Protein AF-A0A669QCK7-F1 (afdb_monomer_lite)

pLDDT: mean 77.81, std 13.68, range [42.09, 96.25]

Secondary structure (DSSP, 8-state):
-------HHHHSPPPPHHHHHHS-HHHHHHHHHHHHHHHHHHHHHHHHHHHHHHHHHHHHS----

Structure (mmCIF, N/CA/C/O backbone):
data_AF-A0A669QCK7-F1
#
_entry.id   AF-A0A669QCK7-F1
#
loop_
_atom_site.group_PDB
_atom_site.id
_atom_site.type_symbol
_atom_site.label_atom_id
_atom_site.label_alt_id
_atom_site.label_comp_id
_atom_site.label_asym_id
_atom_site.label_entity_id
_atom_site.label_seq_id
_atom_site.pdbx_PDB_ins_code
_atom_site.Cartn_x
_atom_site.Cartn_y
_atom_site.Cartn_z
_atom_site.occupancy
_atom_site.B_iso_or_equiv
_atom_site.auth_seq_id
_atom_site.auth_comp_id
_atom_site.auth_asym_id
_atom_site.auth_atom_id
_atom_site.pdbx_PDB_model_num
ATOM 1 N N . LEU A 1 1 ? 15.201 -20.289 -17.155 1.00 42.09 1 LEU A N 1
ATOM 2 C CA . LEU A 1 1 ? 15.015 -19.003 -16.459 1.00 42.09 1 LEU A CA 1
ATOM 3 C C . LEU A 1 1 ? 13.525 -18.897 -16.261 1.00 42.09 1 LEU A C 1
ATOM 5 O O . LEU A 1 1 ? 12.842 -18.659 -17.251 1.00 42.09 1 LEU A O 1
ATOM 9 N N . ASP A 1 2 ? 13.027 -19.231 -15.070 1.00 51.94 2 ASP A N 1
ATOM 10 C CA . ASP A 1 2 ? 11.620 -18.998 -14.752 1.00 51.94 2 ASP A CA 1
ATOM 11 C C . ASP A 1 2 ? 11.364 -17.522 -15.009 1.00 51.94 2 ASP A C 1
ATOM 13 O O . ASP A 1 2 ? 11.972 -16.645 -14.396 1.00 51.94 2 ASP A O 1
ATOM 17 N N . SER A 1 3 ? 10.592 -17.265 -16.056 1.00 52.59 3 SER A N 1
ATOM 18 C CA . SER A 1 3 ? 10.146 -15.938 -16.413 1.00 52.59 3 SER A CA 1
ATOM 19 C C . SER A 1 3 ? 9.414 -15.410 -15.191 1.00 52.59 3 SER A C 1
ATOM 21 O O . SER A 1 3 ? 8.319 -15.884 -14.906 1.00 52.59 3 SER A O 1
ATOM 23 N N . VAL A 1 4 ? 10.041 -14.489 -14.458 1.00 60.56 4 VAL A N 1
ATOM 24 C CA . VAL A 1 4 ? 9.489 -13.835 -13.266 1.00 60.56 4 VAL A CA 1
ATOM 25 C C . VAL A 1 4 ? 8.356 -12.906 -13.717 1.00 60.56 4 VAL A C 1
ATOM 27 O O . VAL A 1 4 ? 8.464 -11.683 -13.697 1.00 60.56 4 VAL A O 1
ATOM 30 N N . LEU A 1 5 ? 7.284 -13.497 -14.243 1.00 60.16 5 LEU A N 1
ATOM 31 C CA . LEU A 1 5 ? 6.023 -12.840 -14.533 1.00 60.16 5 LEU A CA 1
ATOM 32 C C . LEU A 1 5 ? 5.315 -12.700 -13.199 1.00 60.16 5 LEU A C 1
ATOM 34 O O . LEU A 1 5 ? 4.466 -13.510 -12.847 1.00 60.16 5 LEU A O 1
ATOM 38 N N . VAL A 1 6 ? 5.725 -11.677 -12.457 1.00 63.41 6 VAL A N 1
ATOM 39 C CA . VAL A 1 6 ? 5.018 -11.246 -11.261 1.00 63.41 6 VAL A CA 1
ATOM 40 C C . VAL A 1 6 ? 3.620 -10.826 -11.692 1.00 63.41 6 VAL A C 1
ATOM 42 O O . VAL A 1 6 ? 3.455 -9.873 -12.461 1.00 63.41 6 VAL A O 1
ATOM 45 N N . THR A 1 7 ? 2.619 -11.570 -11.240 1.00 70.12 7 THR A N 1
ATOM 46 C CA . THR A 1 7 ? 1.218 -11.217 -11.474 1.00 70.12 7 THR A CA 1
ATOM 47 C C . THR A 1 7 ? 0.746 -10.257 -10.389 1.00 70.12 7 THR A C 1
ATOM 49 O O . THR A 1 7 ? 1.284 -10.246 -9.284 1.00 70.12 7 THR A O 1
ATOM 52 N N . LEU A 1 8 ? -0.264 -9.435 -10.692 1.00 69.75 8 LEU A N 1
ATOM 53 C CA . LEU A 1 8 ? -0.884 -8.568 -9.682 1.00 69.75 8 LEU A CA 1
ATOM 54 C C . LEU A 1 8 ? -1.324 -9.381 -8.463 1.00 69.75 8 LEU A C 1
ATOM 56 O O . LEU A 1 8 ? -0.997 -9.007 -7.344 1.00 69.75 8 LEU A O 1
ATOM 60 N N . GLU A 1 9 ? -1.942 -10.538 -8.697 1.00 73.62 9 GLU A N 1
ATOM 61 C CA . GLU A 1 9 ? -2.410 -11.454 -7.652 1.00 73.62 9 GLU A CA 1
ATOM 62 C C . GLU A 1 9 ? -1.298 -11.977 -6.726 1.00 73.62 9 GLU A C 1
ATOM 64 O O . GLU A 1 9 ? -1.584 -12.282 -5.574 1.00 73.62 9 GLU A O 1
ATOM 69 N N . GLU A 1 10 ? -0.036 -12.047 -7.168 1.00 74.88 10 GLU A N 1
ATOM 70 C CA . GLU A 1 10 ? 1.086 -12.441 -6.296 1.00 74.88 10 GLU A CA 1
ATOM 71 C C . GLU A 1 10 ? 1.557 -11.324 -5.356 1.00 74.88 10 GLU A C 1
ATOM 73 O O . GLU A 1 10 ? 2.186 -11.605 -4.335 1.00 74.88 10 GLU A O 1
ATOM 78 N N . VAL A 1 11 ? 1.295 -10.058 -5.693 1.00 73.69 11 VAL A N 1
ATOM 79 C CA . VAL A 1 11 ? 1.836 -8.896 -4.962 1.00 73.69 11 VAL A CA 1
ATOM 80 C C . VAL A 1 11 ? 0.754 -8.156 -4.187 1.00 73.69 11 VAL A C 1
ATOM 82 O O . VAL A 1 11 ? 1.039 -7.551 -3.153 1.00 73.69 11 VAL A O 1
ATOM 85 N N . THR A 1 12 ? -0.493 -8.195 -4.657 1.00 78.88 12 THR A N 1
ATOM 86 C CA . THR A 1 12 ? -1.619 -7.553 -3.980 1.00 78.88 12 THR A CA 1
ATOM 87 C C . THR A 1 12 ? -2.304 -8.503 -3.015 1.00 78.88 12 THR A C 1
ATOM 89 O O . THR A 1 12 ? -2.657 -9.625 -3.362 1.00 78.88 12 THR A O 1
ATOM 92 N N . VAL A 1 13 ? -2.575 -8.010 -1.810 1.00 81.31 13 VAL A N 1
ATOM 93 C CA . VAL A 1 13 ? -3.431 -8.704 -0.847 1.00 81.31 13 VAL A CA 1
ATOM 94 C C . VAL A 1 13 ? -4.889 -8.475 -1.238 1.00 81.31 13 VAL A C 1
ATOM 96 O O . VAL A 1 13 ? -5.355 -7.336 -1.257 1.00 81.31 13 VAL A O 1
ATOM 99 N N . CYS A 1 14 ? -5.615 -9.548 -1.539 1.00 84.38 14 CYS A N 1
ATOM 100 C CA . CYS A 1 14 ? -7.046 -9.503 -1.823 1.00 84.38 14 CYS A CA 1
ATOM 101 C C . CYS A 1 14 ? -7.836 -9.777 -0.542 1.00 84.38 14 CYS A C 1
ATOM 103 O O . CYS A 1 14 ? -7.712 -10.851 0.042 1.00 84.38 14 CYS A O 1
ATOM 105 N N . PHE A 1 15 ? -8.661 -8.819 -0.127 1.00 87.50 15 PHE A N 1
ATOM 106 C CA . PHE A 1 15 ? -9.608 -9.012 0.968 1.00 87.50 15 PHE A CA 1
ATOM 107 C C . PHE A 1 15 ? -10.911 -9.621 0.441 1.00 87.50 15 PHE A C 1
ATOM 109 O O . PHE A 1 15 ? -11.400 -9.229 -0.622 1.00 87.50 15 PHE A O 1
ATOM 116 N N . SER A 1 16 ? -11.501 -10.545 1.198 1.00 90.88 16 SER A N 1
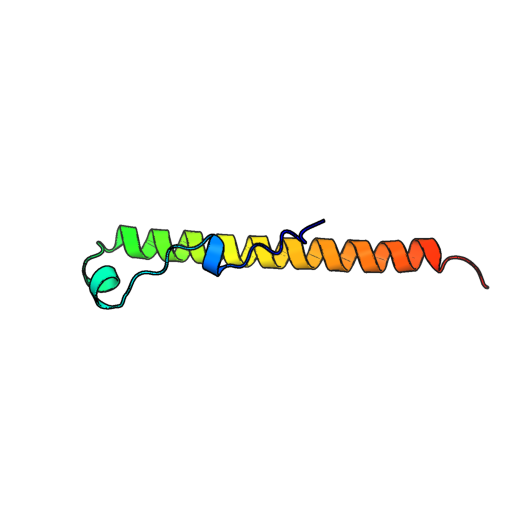ATOM 117 C CA . SER A 1 16 ? -12.896 -10.959 0.998 1.00 90.88 16 SER A CA 1
ATOM 118 C C . SER A 1 16 ? -13.864 -9.803 1.282 1.00 90.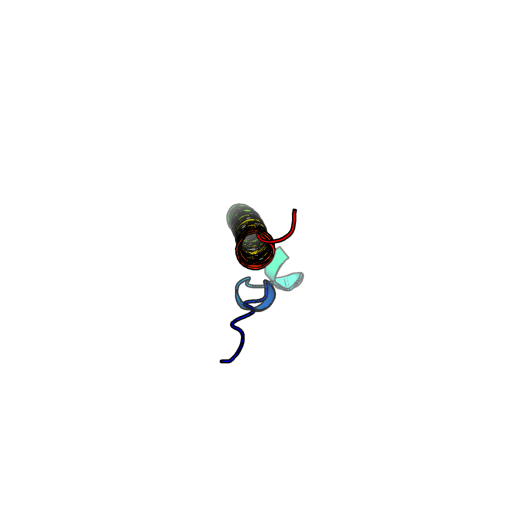88 16 SER A C 1
ATOM 120 O O . SER A 1 16 ? -13.488 -8.782 1.861 1.00 90.88 16 SER A O 1
ATOM 122 N N . VAL A 1 17 ? -15.133 -9.944 0.885 1.00 90.44 17 VAL A N 1
ATOM 123 C CA . VAL A 1 17 ? -16.158 -8.910 1.125 1.00 90.44 17 VAL A CA 1
ATOM 124 C C . VAL A 1 17 ? -16.340 -8.666 2.625 1.00 90.44 17 VAL A C 1
ATOM 126 O O . VAL A 1 17 ? -16.479 -7.523 3.061 1.00 90.44 17 VAL A O 1
ATOM 129 N N . GLU A 1 18 ? -16.295 -9.736 3.414 1.00 94.56 18 GLU A N 1
ATOM 130 C CA . GLU A 1 18 ? -16.413 -9.713 4.866 1.00 94.56 18 GLU A CA 1
ATOM 131 C C . GLU A 1 18 ? -15.211 -9.015 5.515 1.00 94.56 18 GLU A C 1
ATOM 133 O O . GLU A 1 18 ? -15.397 -8.166 6.383 1.00 94.56 18 GLU A O 1
ATOM 138 N N . GLU A 1 19 ? -13.985 -9.304 5.068 1.00 93.19 19 GLU A N 1
ATOM 139 C CA . GLU A 1 19 ? -12.774 -8.632 5.563 1.00 93.19 19 GLU A CA 1
ATOM 140 C C . GLU A 1 19 ? -12.730 -7.161 5.145 1.00 93.19 19 GLU A C 1
ATOM 142 O O . GLU A 1 19 ? -12.393 -6.300 5.953 1.00 93.19 19 GLU A O 1
ATOM 147 N N . TRP A 1 20 ? -13.140 -6.851 3.914 1.00 91.94 20 TRP A N 1
ATOM 148 C CA . TRP A 1 20 ? -13.214 -5.482 3.410 1.00 91.94 20 TRP A CA 1
ATOM 149 C C . TRP A 1 20 ? -14.196 -4.619 4.209 1.00 91.94 20 TRP A C 1
ATOM 151 O O . TRP A 1 20 ? -13.951 -3.432 4.421 1.00 91.94 20 TRP A O 1
ATOM 161 N N . ALA A 1 21 ? -15.301 -5.209 4.675 1.00 93.06 21 ALA A N 1
ATOM 162 C CA . ALA A 1 21 ? -16.288 -4.531 5.512 1.00 93.06 21 ALA A CA 1
ATOM 163 C C . ALA A 1 21 ? -15.779 -4.233 6.935 1.00 93.06 21 ALA A C 1
ATOM 165 O O . ALA A 1 21 ? -16.306 -3.331 7.585 1.00 93.06 21 ALA A O 1
ATOM 166 N N . LEU A 1 22 ? -14.767 -4.966 7.410 1.00 96.12 22 LEU A N 1
ATOM 167 C CA . LEU A 1 22 ? -14.145 -4.765 8.723 1.00 96.12 22 LEU A CA 1
ATOM 168 C C . LEU A 1 22 ? -13.037 -3.704 8.711 1.00 96.12 22 LEU A C 1
ATOM 170 O O . LEU A 1 22 ? -12.607 -3.269 9.777 1.00 96.12 22 LEU A O 1
ATOM 174 N N . LEU A 1 23 ? -12.572 -3.291 7.530 1.00 93.75 23 LEU A N 1
ATOM 175 C CA . LEU A 1 23 ? -11.525 -2.286 7.397 1.00 93.75 23 LEU A CA 1
ATOM 176 C C . LEU A 1 23 ? -12.036 -0.884 7.730 1.00 93.75 23 LEU A C 1
ATOM 178 O O . LEU A 1 23 ? -13.097 -0.443 7.274 1.00 93.75 23 LEU A O 1
ATOM 182 N N . GLU A 1 24 ? -11.208 -0.132 8.447 1.00 96.25 24 GLU A N 1
ATOM 183 C CA . GLU A 1 24 ? -11.423 1.298 8.619 1.00 96.25 24 GLU A CA 1
ATOM 184 C C . GLU A 1 24 ? -11.291 2.027 7.269 1.00 96.25 24 GLU A C 1
ATOM 186 O O . GLU A 1 24 ? -10.699 1.538 6.303 1.00 96.25 24 GLU A O 1
ATOM 191 N N . GLU A 1 25 ? -11.875 3.220 7.166 1.00 94.56 25 GLU A N 1
ATOM 192 C CA . GLU A 1 25 ? -11.899 3.990 5.916 1.00 94.56 25 GLU A CA 1
ATOM 193 C C . GLU A 1 25 ? -10.495 4.265 5.358 1.00 94.56 25 GLU A C 1
ATOM 195 O O . GLU A 1 25 ? -10.253 4.032 4.175 1.00 94.56 25 GLU A O 1
ATOM 200 N N . TRP A 1 26 ? -9.539 4.626 6.217 1.00 96.00 26 TRP A N 1
ATOM 201 C CA . TRP A 1 26 ? -8.154 4.861 5.804 1.00 96.00 26 TRP A CA 1
ATOM 202 C C . TRP A 1 26 ? -7.446 3.590 5.309 1.00 96.00 26 TRP A C 1
ATOM 204 O O . TRP A 1 26 ? -6.577 3.675 4.446 1.00 96.00 26 TRP A O 1
ATOM 214 N N . GLN A 1 27 ? -7.817 2.408 5.814 1.00 94.31 27 GLN A N 1
ATOM 215 C CA . GLN A 1 27 ? -7.226 1.140 5.372 1.00 94.31 27 GLN A CA 1
ATOM 216 C C . GLN A 1 27 ? -7.700 0.770 3.965 1.00 94.31 27 GLN A C 1
ATOM 218 O O . GLN A 1 27 ? -6.913 0.283 3.155 1.00 94.31 27 GLN A O 1
ATOM 223 N N . ARG A 1 28 ? -8.976 1.034 3.658 1.00 93.94 28 ARG A N 1
ATOM 224 C CA . ARG A 1 28 ? -9.545 0.832 2.316 1.00 93.94 28 ARG A CA 1
ATOM 225 C C . ARG A 1 28 ? -8.963 1.812 1.305 1.00 93.94 28 ARG A C 1
ATOM 227 O O . ARG A 1 28 ? -8.679 1.413 0.177 1.00 93.94 28 ARG A O 1
ATOM 234 N N . GLU A 1 29 ? -8.759 3.062 1.714 1.00 94.69 29 GLU A N 1
ATOM 235 C CA . GLU A 1 29 ? -8.109 4.071 0.876 1.00 94.69 29 GLU A CA 1
ATOM 236 C C . GLU A 1 29 ? -6.666 3.662 0.556 1.00 94.69 29 GLU A C 1
ATOM 238 O O . GLU A 1 29 ? -6.295 3.564 -0.612 1.00 94.69 29 GLU A O 1
ATOM 243 N N . LEU A 1 30 ? -5.891 3.283 1.578 1.00 92.75 30 LEU A N 1
ATOM 244 C CA . LEU A 1 30 ? -4.518 2.813 1.400 1.00 92.75 30 LEU A CA 1
ATOM 245 C C . LEU A 1 30 ? -4.440 1.582 0.485 1.00 92.75 30 LEU A C 1
ATOM 247 O O . LEU A 1 30 ? -3.567 1.503 -0.377 1.00 92.75 30 LEU A O 1
ATOM 251 N N . HIS A 1 31 ? -5.354 0.619 0.641 1.00 92.38 31 HIS A N 1
ATOM 252 C CA . HIS A 1 31 ? -5.397 -0.563 -0.223 1.00 92.38 31 HIS A CA 1
ATOM 253 C C . HIS A 1 31 ? -5.648 -0.199 -1.691 1.00 92.38 31 HIS A C 1
ATOM 255 O O . HIS A 1 31 ? -4.969 -0.723 -2.578 1.00 92.38 31 HIS A O 1
ATOM 261 N N . ARG A 1 32 ? -6.566 0.738 -1.953 1.00 90.44 32 ARG A N 1
ATOM 262 C CA . ARG A 1 32 ? -6.839 1.243 -3.306 1.00 90.44 32 ARG A CA 1
ATOM 263 C C . ARG A 1 32 ? -5.630 1.945 -3.909 1.00 90.44 32 ARG A C 1
ATOM 265 O O . ARG A 1 32 ? -5.289 1.662 -5.056 1.00 90.44 32 ARG A O 1
ATOM 272 N N . GLU A 1 33 ? -4.973 2.817 -3.147 1.00 92.88 33 GLU A N 1
ATOM 273 C CA . GLU A 1 33 ? -3.774 3.531 -3.596 1.00 92.88 33 GLU A CA 1
ATOM 274 C C . GLU A 1 33 ? -2.639 2.563 -3.950 1.00 92.88 33 GLU A C 1
ATOM 276 O O . GLU A 1 33 ? -2.059 2.646 -5.035 1.00 92.88 33 GLU A O 1
ATOM 281 N N . VAL A 1 34 ? -2.353 1.601 -3.067 1.00 88.56 34 VAL A N 1
ATOM 282 C CA . VAL A 1 34 ? -1.287 0.609 -3.267 1.00 88.56 34 VAL A CA 1
ATOM 283 C C . VAL A 1 34 ? -1.593 -0.309 -4.452 1.00 88.56 34 VAL A C 1
ATOM 285 O O . VAL A 1 34 ? -0.698 -0.590 -5.255 1.00 88.56 34 VAL A O 1
ATOM 288 N N . THR A 1 35 ? -2.846 -0.742 -4.606 1.00 88.38 35 THR A N 1
ATOM 289 C CA . THR A 1 35 ? -3.268 -1.584 -5.736 1.00 88.38 35 THR A CA 1
ATOM 290 C C . THR A 1 35 ? -3.116 -0.825 -7.054 1.00 88.38 35 THR A C 1
ATOM 292 O O . THR A 1 35 ? -2.454 -1.314 -7.967 1.00 88.38 35 THR A O 1
ATOM 295 N N . ALA A 1 36 ? -3.610 0.415 -7.130 1.00 88.81 36 ALA A N 1
ATOM 296 C CA . ALA A 1 36 ? -3.487 1.249 -8.325 1.00 88.81 36 ALA A CA 1
ATOM 297 C C . ALA A 1 36 ? -2.022 1.559 -8.685 1.00 88.81 36 ALA A C 1
ATOM 299 O O . ALA A 1 36 ? -1.647 1.527 -9.859 1.00 88.81 36 ALA A O 1
ATOM 300 N N . ALA A 1 37 ? -1.169 1.830 -7.691 1.00 87.75 37 ALA A N 1
ATOM 301 C CA . ALA A 1 37 ? 0.259 2.048 -7.913 1.00 87.75 37 ALA A CA 1
ATOM 302 C C . ALA A 1 37 ? 0.954 0.782 -8.445 1.00 87.75 37 ALA A C 1
ATOM 304 O O . ALA A 1 37 ? 1.772 0.859 -9.366 1.00 87.75 37 ALA A O 1
ATOM 305 N N . THR A 1 38 ? 0.594 -0.388 -7.912 1.00 86.38 38 THR A N 1
ATOM 306 C CA . THR A 1 38 ? 1.117 -1.685 -8.368 1.00 86.38 38 THR A CA 1
ATOM 307 C C . THR A 1 38 ? 0.696 -1.984 -9.807 1.00 86.38 38 THR A C 1
ATOM 309 O O . THR A 1 38 ? 1.539 -2.356 -10.625 1.00 86.38 38 THR A O 1
ATOM 312 N N . GLU A 1 39 ? -0.570 -1.743 -10.157 1.00 86.25 39 GLU A N 1
ATOM 313 C CA . GLU A 1 39 ? -1.071 -1.880 -11.531 1.00 86.25 39 GLU A CA 1
ATOM 314 C C . GLU A 1 39 ? -0.289 -1.000 -12.515 1.00 86.25 39 GLU A C 1
ATOM 316 O O . GLU A 1 39 ? 0.155 -1.466 -13.568 1.00 86.25 39 GLU A O 1
ATOM 321 N N . GLN A 1 40 ? -0.059 0.267 -12.158 1.00 87.38 40 GLN A N 1
ATOM 322 C CA . GLN A 1 40 ? 0.706 1.203 -12.985 1.00 87.38 40 GLN A CA 1
ATOM 323 C C . GLN A 1 40 ? 2.173 0.788 -13.137 1.00 87.38 40 GLN A C 1
ATOM 325 O O . GLN A 1 40 ? 2.749 0.935 -14.223 1.00 87.38 40 GLN A O 1
ATOM 330 N N . LEU A 1 41 ? 2.784 0.253 -12.078 1.00 85.31 41 LEU A N 1
ATOM 331 C CA . LEU A 1 41 ? 4.156 -0.243 -12.110 1.00 85.31 41 LEU A CA 1
ATOM 332 C C . LEU A 1 41 ? 4.282 -1.459 -13.036 1.00 85.31 41 LEU A C 1
ATOM 334 O O . LEU A 1 41 ? 5.157 -1.469 -13.903 1.00 85.31 41 LEU A O 1
ATOM 338 N N . LEU A 1 42 ? 3.388 -2.445 -12.918 1.00 82.56 42 LEU A N 1
ATOM 339 C CA . LEU A 1 42 ? 3.385 -3.618 -13.798 1.00 82.56 42 LEU A CA 1
ATOM 340 C C . LEU A 1 42 ? 3.099 -3.241 -15.257 1.00 82.56 42 LEU A C 1
ATOM 342 O O . LEU A 1 42 ? 3.786 -3.719 -16.162 1.00 82.56 42 LEU A O 1
ATOM 346 N N . ALA A 1 43 ? 2.152 -2.330 -15.506 1.00 83.44 43 ALA A N 1
ATOM 347 C CA . ALA A 1 43 ? 1.885 -1.809 -16.847 1.00 83.44 43 ALA A CA 1
ATOM 348 C C . ALA A 1 43 ? 3.113 -1.094 -17.437 1.00 83.44 43 ALA A C 1
ATOM 350 O O . ALA A 1 43 ? 3.413 -1.224 -18.630 1.00 83.44 43 ALA A O 1
ATOM 351 N N . SER A 1 44 ? 3.857 -0.369 -16.599 1.00 80.94 44 SER A N 1
ATOM 352 C CA . SER A 1 44 ? 5.111 0.268 -16.994 1.00 80.94 44 SER A CA 1
ATOM 353 C C . SER A 1 44 ? 6.170 -0.774 -17.333 1.00 80.94 44 SER A C 1
ATOM 355 O O . SER A 1 44 ? 6.759 -0.691 -18.406 1.00 80.94 44 SER A O 1
ATOM 357 N N . LEU A 1 45 ? 6.377 -1.792 -16.494 1.00 78.81 45 LEU A N 1
ATOM 358 C CA . LEU A 1 45 ? 7.312 -2.894 -16.764 1.00 78.81 45 LEU A CA 1
ATOM 359 C C . LEU A 1 45 ? 6.978 -3.622 -18.076 1.00 78.81 45 LEU A C 1
ATOM 361 O O . LEU A 1 45 ? 7.870 -3.868 -18.887 1.00 78.81 45 LEU A O 1
ATOM 365 N N . GLY A 1 46 ? 5.694 -3.870 -18.352 1.00 73.31 46 GLY A N 1
ATOM 366 C CA . GLY A 1 46 ? 5.241 -4.398 -19.642 1.00 73.31 46 GLY A CA 1
ATOM 367 C C . GLY A 1 46 ? 5.602 -3.488 -20.824 1.00 73.31 46 GLY A C 1
ATOM 368 O O . GLY A 1 46 ? 6.051 -3.967 -21.867 1.00 73.31 46 GLY A O 1
ATOM 369 N N . ARG A 1 47 ? 5.484 -2.165 -20.655 1.00 66.00 47 ARG A N 1
ATOM 370 C CA . ARG A 1 47 ? 5.886 -1.169 -21.662 1.00 66.00 47 ARG A CA 1
ATOM 371 C C . ARG A 1 47 ? 7.399 -1.134 -21.884 1.00 66.00 47 ARG A C 1
ATOM 373 O O . ARG A 1 47 ? 7.811 -1.061 -23.039 1.00 66.00 47 ARG A O 1
ATOM 380 N N . TRP A 1 48 ? 8.215 -1.205 -20.830 1.00 63.66 48 TRP A N 1
ATOM 381 C CA . TRP A 1 48 ? 9.679 -1.292 -20.945 1.00 63.66 48 TRP A CA 1
ATOM 382 C C . TRP A 1 48 ? 10.099 -2.550 -21.709 1.00 63.66 48 TRP A C 1
ATOM 384 O O . TRP A 1 48 ? 10.943 -2.471 -22.600 1.00 63.66 48 TRP A O 1
ATOM 394 N N . ASN A 1 49 ? 9.447 -3.682 -21.435 1.00 67.56 49 ASN A N 1
ATOM 395 C CA . ASN A 1 49 ? 9.709 -4.942 -22.130 1.00 67.56 49 ASN A CA 1
ATOM 396 C C . ASN A 1 49 ? 9.339 -4.866 -23.623 1.00 67.56 49 ASN A C 1
ATOM 398 O O . ASN A 1 49 ? 10.115 -5.296 -24.476 1.00 67.56 49 ASN A O 1
ATOM 402 N N . LEU A 1 50 ? 8.193 -4.265 -23.962 1.00 69.69 50 LEU A N 1
ATOM 403 C CA . LEU A 1 50 ? 7.775 -4.049 -25.354 1.00 69.69 50 LEU A CA 1
ATOM 404 C C . LEU A 1 50 ? 8.680 -3.051 -26.092 1.00 69.69 50 LEU A C 1
ATOM 406 O O . LEU A 1 50 ? 9.022 -3.2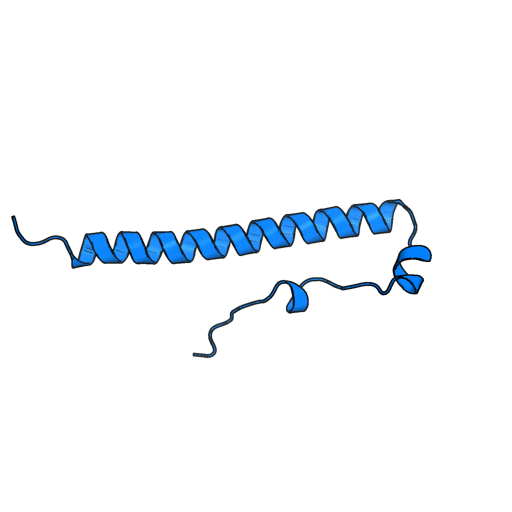72 -27.252 1.00 69.69 50 LEU A O 1
ATOM 410 N N . TRP A 1 51 ? 9.079 -1.959 -25.435 1.00 67.25 51 TRP A N 1
ATOM 411 C CA . TRP A 1 51 ? 9.951 -0.943 -26.026 1.00 67.25 51 TRP A CA 1
ATOM 412 C C . TRP A 1 51 ? 11.365 -1.480 -26.261 1.00 67.25 51 TRP A C 1
ATOM 414 O O . TRP A 1 51 ? 11.906 -1.276 -27.342 1.00 67.25 51 TRP A O 1
ATOM 424 N N . GLY A 1 52 ? 11.912 -2.261 -25.324 1.00 71.12 52 GLY A N 1
ATOM 425 C CA . GLY A 1 52 ? 13.191 -2.952 -25.503 1.00 71.12 52 GLY A CA 1
ATOM 426 C C . GLY A 1 52 ? 13.173 -3.961 -26.658 1.00 71.12 52 GLY A C 1
ATOM 427 O O . GLY A 1 52 ? 14.135 -4.039 -27.416 1.00 71.12 52 GLY A O 1
ATOM 428 N N . LEU A 1 53 ? 12.065 -4.685 -26.859 1.00 69.62 53 LEU A N 1
ATOM 429 C CA . LEU A 1 53 ? 11.890 -5.591 -28.005 1.00 69.62 53 LEU A CA 1
ATOM 430 C C . LEU A 1 53 ? 11.793 -4.841 -29.344 1.00 69.62 53 LEU A C 1
ATOM 432 O O . LEU A 1 53 ? 12.384 -5.269 -30.336 1.00 69.62 53 LEU A O 1
ATOM 436 N N . LEU A 1 54 ? 11.071 -3.718 -29.381 1.00 72.25 54 LEU A N 1
ATOM 437 C CA . LEU A 1 54 ? 10.956 -2.876 -30.576 1.00 72.25 54 LEU A CA 1
ATOM 438 C C . LEU A 1 54 ? 12.280 -2.183 -30.925 1.00 72.25 54 LEU A C 1
ATOM 440 O O . LEU A 1 54 ? 12.617 -2.081 -32.105 1.00 72.25 54 LEU A O 1
ATOM 444 N N . ASP A 1 55 ? 13.034 -1.730 -29.922 1.00 72.31 55 ASP A N 1
ATOM 445 C CA . ASP A 1 55 ? 14.343 -1.099 -30.106 1.00 72.31 55 ASP A CA 1
ATOM 446 C C . ASP A 1 55 ? 15.384 -2.122 -30.587 1.00 72.31 55 ASP A C 1
ATOM 448 O O . ASP A 1 55 ? 16.068 -1.892 -31.582 1.00 72.31 55 ASP A O 1
ATOM 452 N N . MET A 1 56 ? 15.390 -3.330 -30.008 1.00 66.62 56 MET A N 1
ATOM 453 C CA . MET A 1 56 ? 16.171 -4.467 -30.516 1.00 66.62 56 MET A CA 1
AT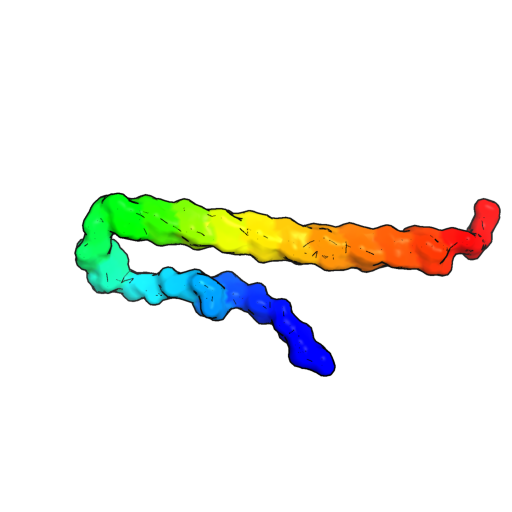OM 454 C C . MET A 1 56 ? 15.807 -4.823 -31.965 1.00 66.62 56 MET A C 1
ATOM 456 O O . MET A 1 56 ? 16.694 -5.078 -32.775 1.00 66.62 56 MET A O 1
ATOM 460 N N . GLY A 1 57 ? 14.521 -4.793 -32.330 1.00 67.31 57 GLY A N 1
ATOM 461 C CA . GLY A 1 57 ? 14.070 -5.019 -33.707 1.00 67.31 57 GLY A CA 1
ATOM 462 C C . GLY A 1 57 ? 14.588 -3.970 -34.699 1.00 67.31 57 GLY A C 1
ATOM 463 O O . GLY A 1 57 ? 14.903 -4.308 -35.838 1.0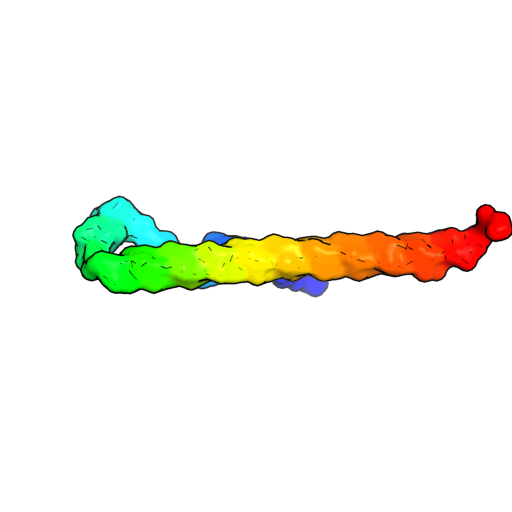0 67.31 57 GLY A O 1
ATOM 464 N N . LYS A 1 58 ? 14.748 -2.713 -34.268 1.00 67.38 58 LYS A N 1
ATOM 465 C CA . LYS A 1 58 ? 15.367 -1.650 -35.078 1.00 67.38 58 LYS A CA 1
ATOM 466 C C . LYS A 1 58 ? 16.887 -1.779 -35.161 1.00 67.38 58 LYS A C 1
ATOM 468 O O . LYS A 1 58 ? 17.448 -1.527 -36.223 1.00 67.38 58 LYS A O 1
ATOM 473 N N . ILE A 1 59 ? 17.542 -2.195 -34.077 1.00 65.44 59 ILE A N 1
ATOM 474 C CA . ILE A 1 59 ? 18.998 -2.404 -34.030 1.00 65.44 59 ILE A CA 1
ATOM 475 C C . ILE A 1 59 ? 19.407 -3.613 -34.886 1.00 65.44 59 ILE A C 1
ATOM 477 O O . ILE A 1 59 ? 20.415 -3.557 -35.585 1.00 65.44 59 ILE A O 1
ATOM 481 N N . LEU A 1 60 ? 18.614 -4.687 -34.883 1.00 63.50 60 LEU A N 1
ATOM 482 C CA . LEU A 1 60 ? 18.885 -5.904 -35.658 1.00 63.50 60 LEU A CA 1
ATOM 483 C C . LEU A 1 60 ? 18.349 -5.839 -37.100 1.00 63.50 60 LEU A C 1
ATOM 485 O O . LEU A 1 60 ? 18.885 -6.508 -37.977 1.00 63.50 60 LEU A O 1
ATOM 489 N N . GLY A 1 61 ? 17.318 -5.027 -37.361 1.00 62.81 61 GLY A N 1
ATOM 490 C CA . GLY A 1 61 ? 16.750 -4.791 -38.696 1.00 62.81 61 GLY A CA 1
ATOM 491 C C . GLY A 1 61 ? 17.426 -3.667 -39.493 1.00 62.81 61 GLY A C 1
ATOM 492 O O . GLY A 1 61 ? 17.014 -3.374 -40.614 1.00 62.81 61 GLY A O 1
ATOM 493 N N . GLY A 1 62 ? 18.455 -3.026 -38.935 1.00 59.81 62 GLY A N 1
ATOM 494 C CA . GLY A 1 62 ? 19.198 -1.933 -39.559 1.00 59.81 62 GLY A CA 1
ATOM 495 C C . GLY A 1 62 ? 20.233 -2.385 -40.591 1.00 59.81 62 GLY A C 1
ATOM 496 O O . GLY A 1 62 ? 21.408 -2.065 -40.449 1.00 59.81 62 GLY A O 1
ATOM 497 N N . SER A 1 63 ? 19.828 -3.112 -4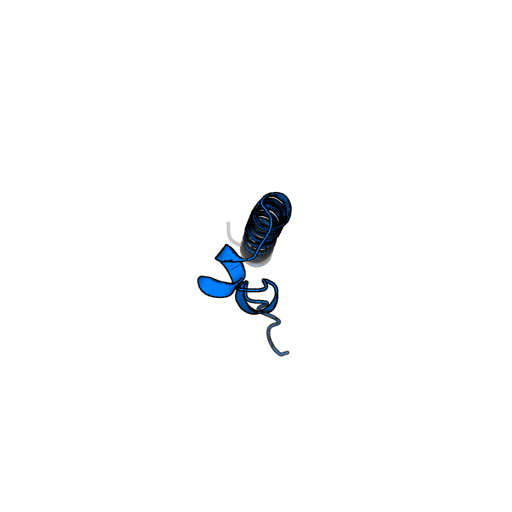1.635 1.00 69.00 63 SER A N 1
ATOM 498 C CA . SER A 1 63 ? 20.567 -3.117 -42.906 1.00 69.00 63 SER A CA 1
ATOM 499 C C . SER A 1 63 ? 19.651 -3.521 -44.063 1.00 69.00 63 SER A C 1
ATOM 501 O O . SER A 1 63 ? 19.150 -4.646 -44.090 1.00 69.00 63 SER A O 1
ATOM 503 N N . GLY A 1 64 ? 19.490 -2.611 -45.027 1.00 62.03 64 GLY A N 1
ATOM 504 C CA . GLY A 1 64 ? 18.924 -2.906 -46.342 1.00 62.03 64 GLY A CA 1
ATOM 505 C C . GLY A 1 64 ? 17.856 -1.925 -46.821 1.00 62.03 64 GLY A C 1
ATOM 506 O O . GLY A 1 64 ? 16.738 -2.360 -47.062 1.00 62.03 64 GLY A O 1
ATOM 507 N N . PHE A 1 65 ? 18.158 -0.623 -46.885 1.00 49.56 65 PHE A N 1
ATOM 508 C CA . PHE A 1 65 ? 18.482 0.122 -48.118 1.00 49.56 65 PHE A CA 1
ATOM 509 C C . PHE A 1 65 ? 19.173 1.440 -47.749 1.00 49.56 65 PHE A C 1
ATOM 511 O O . PHE A 1 65 ? 18.773 2.041 -46.727 1.00 49.56 65 PHE A O 1
#

InterPro domains:
  IPR001909 Krueppel-associated box [PF01352] (5-46)
  IPR001909 Krueppel-associated box [PS50805] (6-65)
  IPR001909 Krueppel-associated box [SM00349] (6-62)
  IPR001909 Krueppel-associated box [cd07765] (6-45)
  IPR036051 Krueppel-associated box domain superfamily [SSF109640] (4-49)

Foldseek 3Di:
DPPPLPDLVNVADDDDPVRLVVDDPVRNVVSVVVSVVVVVVSVVVVVVVVVVVVVVCCVVVPDDD

Sequence (65 aa):
LDSVLVTLEEVTVCFSVEEWALLEEWQRELHREVTAATEQLLASLGRWNLWGLLDMGKILGGSGF

Radius of gyration: 19.01 Å; chains: 1; bounding box: 37×24×57 Å

Organism: Phasianus colchicus (NCBI:txid9054)